Protein AF-A0A964E5Z1-F1 (afdb_monomer_lite)

Sequence (158 aa):
MKHGLLGLLLGTAMLAGCAAPLHPVPTTVEAAGMPNPELALQKSITNVDDEMSELGEMNPTAASAPAVSQPVLADPLQKTVSFTWNGPLDGAVSKLALSVGYTFYVTAPQNAQPLNISISANSETAYQVFQQLGADAGARATVQVDPLHHQVQVIHHA

pLDDT: mean 77.09, std 19.48, range [41.66, 97.38]

InterPro domains:
  IPR031817 DotD protein [PF16816] (37-156)
  IPR038140 DotD superfamily [G3DSA:3.55.50.60] (38-157)

Radius of gyration: 36.51 Å; chains: 1; bounding box: 80×91×42 Å

Secondary structure (DSSP, 8-state):
----S-----------------PPPPS----TTS--HHHHHHHHHHHHHHHHHHHHHTS----------------GGGSEEEEEEEEEHHHHHHHHHHHHT-EEEEE--TTPPP-EEEEEEEEEEHHHHHHHHHHHHGGGEEEEEETTTTEEEEEE--

Foldseek 3Di:
DDDPPDDDPPPDDPPPDDPPPPDPDPPDPPPPPDPDVVVVVVVVVVVVVVVVVVVVVVPPPDDDDDDPPPPPPPQLQQDFDWAWDWFFLLVRQCVLLVVSVAAEEEAEDPPQDTDTDTDTDDRGGSNVVLVVSQVRCPPQWHWDADSVRRYIYIYGDD

Structure (mmCIF, N/CA/C/O backbone):
data_AF-A0A964E5Z1-F1
#
_entry.id   AF-A0A964E5Z1-F1
#
loop_
_atom_site.group_PDB
_atom_site.id
_atom_site.type_symbol
_atom_site.label_atom_id
_atom_site.label_alt_id
_atom_site.label_comp_id
_atom_site.label_asym_id
_atom_site.label_entity_id
_atom_site.label_seq_id
_atom_site.pdbx_PDB_ins_code
_atom_site.Cartn_x
_atom_site.Cartn_y
_atom_site.Cartn_z
_atom_site.occupancy
_atom_site.B_iso_or_equiv
_atom_site.auth_seq_id
_atom_site.auth_comp_id
_atom_site.auth_asym_id
_atom_site.auth_atom_id
_atom_site.pdbx_PDB_model_num
ATOM 1 N N . MET A 1 1 ? 47.951 64.025 12.584 1.00 44.81 1 MET A N 1
ATOM 2 C CA . MET A 1 1 ? 46.883 64.605 11.741 1.00 44.81 1 MET A CA 1
ATOM 3 C C . MET A 1 1 ? 45.872 65.207 12.717 1.00 44.81 1 MET A C 1
ATOM 5 O O . MET A 1 1 ? 45.139 64.440 13.305 1.00 44.81 1 MET A O 1
ATOM 9 N N . LYS A 1 2 ? 45.918 66.452 13.215 1.00 46.81 2 LYS A N 1
ATOM 10 C CA . LYS A 1 2 ? 46.123 67.793 12.632 1.00 46.81 2 LYS A CA 1
ATOM 11 C C . LYS A 1 2 ? 45.254 68.048 11.389 1.00 46.81 2 LYS A C 1
ATOM 13 O O . LYS A 1 2 ? 45.453 67.370 10.390 1.00 46.81 2 LYS A O 1
ATOM 18 N N . HIS A 1 3 ? 44.360 69.040 11.506 1.00 47.09 3 HIS A N 1
ATOM 19 C CA . HIS A 1 3 ? 43.549 69.696 10.458 1.00 47.09 3 HIS A CA 1
ATOM 20 C C . HIS A 1 3 ? 42.142 69.144 10.142 1.00 47.09 3 HIS A C 1
ATOM 22 O O . HIS A 1 3 ? 41.811 68.931 8.985 1.00 47.09 3 HIS A O 1
ATOM 28 N N . GLY A 1 4 ? 41.285 68.997 11.161 1.00 41.66 4 GLY A N 1
ATOM 29 C CA . GLY A 1 4 ? 39.816 68.975 10.982 1.00 41.66 4 GLY A CA 1
ATOM 30 C C . GLY A 1 4 ? 39.078 70.139 11.666 1.00 41.66 4 GLY A C 1
ATOM 31 O O . GLY A 1 4 ? 37.874 70.287 11.506 1.00 41.66 4 GLY A O 1
ATOM 32 N N . LEU A 1 5 ? 39.798 70.974 12.429 1.00 51.59 5 LEU A N 1
ATOM 33 C CA . LEU A 1 5 ? 39.311 72.243 12.973 1.00 51.59 5 LEU A CA 1
ATOM 34 C C . LEU A 1 5 ? 39.615 73.356 11.966 1.00 51.59 5 LEU A C 1
ATOM 36 O O . LEU A 1 5 ? 40.596 74.070 12.129 1.00 51.59 5 LEU A O 1
ATOM 40 N N . LEU A 1 6 ? 38.838 73.450 10.890 1.00 41.66 6 LEU A N 1
ATOM 41 C CA . LEU A 1 6 ? 38.692 74.671 10.088 1.00 41.66 6 LEU A CA 1
ATOM 42 C C . LEU A 1 6 ? 37.601 74.429 9.039 1.00 41.66 6 LEU A C 1
ATOM 44 O O . LEU A 1 6 ? 37.754 73.537 8.213 1.00 41.66 6 LEU A O 1
ATOM 48 N N . GLY A 1 7 ? 36.520 75.204 9.053 1.00 42.84 7 GLY A N 1
ATOM 49 C CA . GLY A 1 7 ? 35.408 75.025 8.112 1.00 42.84 7 GLY A CA 1
ATOM 50 C C . GLY A 1 7 ? 34.119 74.679 8.844 1.00 42.84 7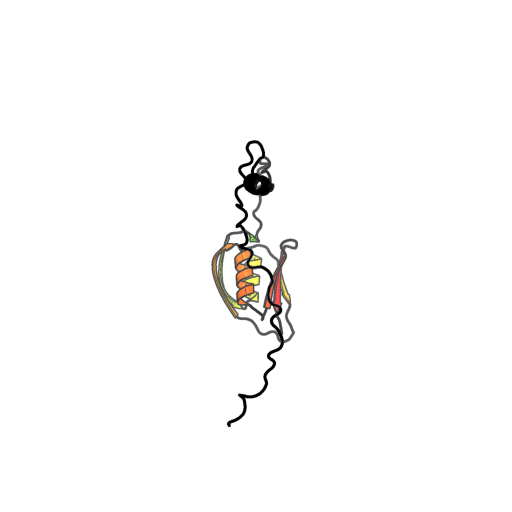 GLY A C 1
ATOM 51 O O . GLY A 1 7 ? 33.545 73.624 8.638 1.00 42.84 7 GLY A O 1
ATOM 52 N N . LEU A 1 8 ? 33.660 75.486 9.797 1.00 51.47 8 LEU A N 1
ATOM 53 C CA . LEU A 1 8 ? 33.179 76.826 9.451 1.00 51.47 8 LEU A CA 1
ATOM 54 C C . LEU A 1 8 ? 32.261 76.772 8.217 1.00 51.47 8 LEU A C 1
ATOM 56 O O . LEU A 1 8 ? 32.535 77.357 7.180 1.00 51.47 8 LEU A O 1
ATOM 60 N N . LEU A 1 9 ? 31.182 76.024 8.368 1.00 42.62 9 LEU A N 1
ATOM 61 C CA . LEU A 1 9 ? 29.874 76.300 7.793 1.00 42.62 9 LEU A CA 1
ATOM 62 C C . LEU A 1 9 ? 28.911 75.852 8.904 1.00 42.62 9 LEU A C 1
ATOM 64 O O . LEU A 1 9 ? 28.285 74.809 8.832 1.00 42.62 9 LEU A O 1
ATOM 68 N N . LEU A 1 10 ? 28.834 76.520 10.061 1.00 56.12 10 LEU A N 1
ATOM 69 C CA . LEU A 1 10 ? 28.516 77.950 10.187 1.00 56.12 10 LEU A CA 1
ATOM 70 C C . LEU A 1 10 ? 27.647 78.449 9.021 1.0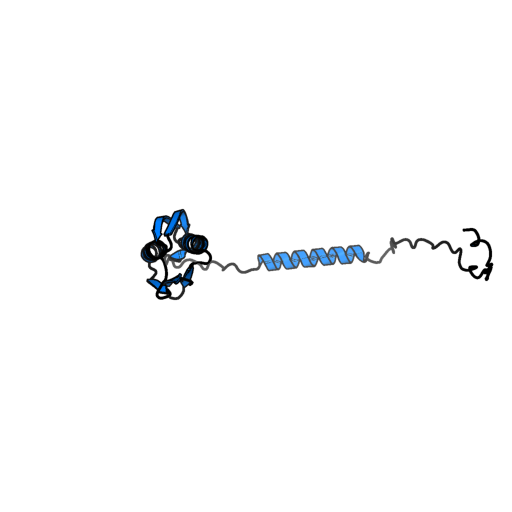0 56.12 10 LEU A C 1
ATOM 72 O O . LEU A 1 10 ? 27.902 79.476 8.409 1.00 56.12 10 LEU A O 1
ATOM 76 N N . GLY A 1 11 ? 26.642 77.646 8.692 1.00 49.81 11 GLY A N 1
ATOM 77 C CA . GLY A 1 11 ? 25.618 77.931 7.712 1.00 49.81 11 GLY A CA 1
ATOM 78 C C . GLY A 1 11 ? 24.277 77.665 8.360 1.00 49.81 11 GLY A C 1
ATOM 79 O O . GLY A 1 11 ? 23.644 76.656 8.090 1.00 49.81 11 GLY A O 1
ATOM 80 N N . THR A 1 12 ? 23.883 78.594 9.230 1.00 56.75 12 THR A N 1
ATOM 81 C CA . THR A 1 12 ? 22.483 79.008 9.396 1.00 56.75 12 THR A CA 1
ATOM 82 C C . THR A 1 12 ? 21.510 77.892 9.802 1.00 56.75 12 THR A C 1
ATOM 84 O O . THR A 1 12 ? 20.925 77.206 8.975 1.00 56.75 12 THR A O 1
ATOM 87 N N . ALA A 1 13 ? 21.286 77.663 11.096 1.00 54.84 13 ALA A N 1
ATOM 88 C CA . ALA A 1 13 ? 20.358 78.492 11.881 1.00 54.84 13 ALA A CA 1
ATOM 89 C C . ALA A 1 13 ? 18.964 78.666 11.229 1.00 54.84 13 ALA A C 1
ATOM 91 O O . ALA A 1 13 ? 18.365 79.731 11.309 1.00 54.84 13 ALA A O 1
ATOM 92 N N . MET A 1 14 ? 18.451 77.613 10.586 1.00 54.88 14 MET A N 1
ATOM 93 C CA . MET A 1 14 ? 17.083 77.520 10.055 1.00 54.88 14 MET A CA 1
ATOM 94 C C . MET A 1 14 ? 16.336 76.320 10.667 1.00 54.88 14 MET A C 1
ATOM 96 O O . MET A 1 14 ? 15.654 75.576 9.978 1.00 54.88 14 MET A O 1
ATOM 100 N N . LEU A 1 15 ? 16.475 76.108 11.980 1.00 53.16 15 LEU A N 1
ATOM 101 C CA . LEU A 1 15 ? 15.576 75.238 12.753 1.00 53.16 15 LEU A CA 1
ATOM 102 C C . LEU A 1 15 ? 14.908 76.037 13.882 1.00 53.16 15 LEU A C 1
ATOM 104 O O . LEU A 1 15 ? 14.957 75.677 15.053 1.00 53.16 15 LEU A O 1
ATOM 108 N N . ALA A 1 16 ? 14.277 77.153 13.516 1.00 59.09 16 ALA A N 1
ATOM 109 C CA . ALA A 1 16 ? 13.141 77.676 14.264 1.00 59.09 16 ALA A CA 1
ATOM 110 C C . ALA A 1 16 ? 11.883 77.096 13.606 1.00 59.09 16 ALA A C 1
ATOM 112 O O . ALA A 1 16 ? 11.400 77.612 12.603 1.00 59.09 16 ALA A O 1
ATOM 113 N N . GLY A 1 17 ? 11.408 75.967 14.123 1.00 52.03 17 GLY A N 1
ATOM 114 C CA . GLY A 1 17 ? 10.261 75.267 13.560 1.00 52.03 17 GLY A CA 1
ATOM 115 C C . GLY A 1 17 ? 9.753 74.195 14.506 1.00 52.03 17 GLY A C 1
ATOM 116 O O . GLY A 1 17 ? 10.189 73.054 14.444 1.00 52.03 17 GLY A O 1
ATOM 117 N N . CYS A 1 18 ? 8.816 74.600 15.361 1.00 55.41 18 CYS A N 1
ATOM 118 C CA . CYS A 1 18 ? 7.908 73.740 16.117 1.00 55.41 18 CYS A CA 1
ATOM 119 C C . CYS A 1 18 ? 8.510 72.975 17.305 1.00 55.41 18 CYS A C 1
ATOM 121 O O . CYS A 1 18 ? 8.446 71.752 17.390 1.00 55.41 18 CYS A O 1
ATOM 123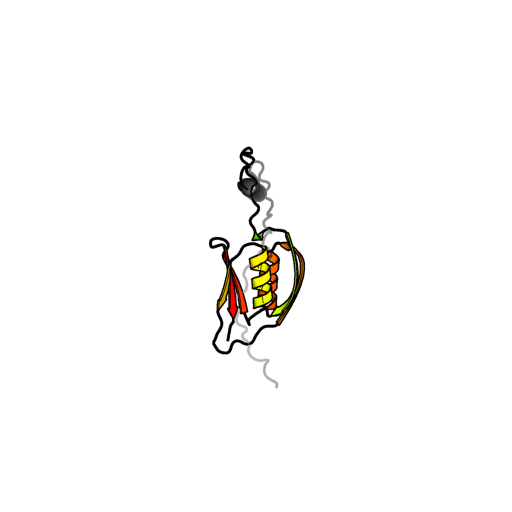 N N . ALA A 1 19 ? 8.892 73.727 18.340 1.00 54.22 19 ALA A N 1
ATOM 124 C CA . ALA A 1 19 ? 8.478 73.343 19.687 1.00 54.22 19 ALA A CA 1
ATOM 125 C C . ALA A 1 19 ? 6.941 73.454 19.767 1.00 54.22 19 ALA A C 1
ATOM 127 O O . ALA A 1 19 ? 6.397 74.451 20.232 1.00 54.22 19 ALA A O 1
ATOM 128 N N . ALA A 1 20 ? 6.245 72.453 19.233 1.00 60.19 20 ALA A N 1
ATOM 129 C CA . ALA A 1 20 ? 4.842 72.210 19.519 1.00 60.19 20 ALA A CA 1
ATOM 130 C C . ALA A 1 20 ? 4.783 70.867 20.257 1.00 60.19 20 ALA A C 1
ATOM 132 O O . ALA A 1 20 ? 5.124 69.845 19.656 1.00 60.19 20 ALA A O 1
ATOM 133 N N . PRO A 1 21 ? 4.413 70.830 21.549 1.00 58.44 21 PRO A N 1
ATOM 134 C CA . PRO A 1 21 ? 4.071 69.568 22.178 1.00 58.44 21 PRO A CA 1
ATOM 135 C C . PRO A 1 21 ? 2.857 69.005 21.434 1.00 58.44 21 PRO A C 1
ATOM 137 O O . PRO A 1 21 ? 1.786 69.611 21.421 1.00 58.44 21 PRO A O 1
ATOM 140 N N . LEU A 1 22 ? 3.047 67.867 20.766 1.00 52.75 22 LEU A N 1
ATOM 141 C CA . LEU A 1 22 ? 1.955 67.067 20.230 1.00 52.75 22 LEU A CA 1
ATOM 142 C C . LEU A 1 22 ? 1.042 66.718 21.407 1.00 52.75 22 LEU A C 1
ATOM 144 O O . LEU A 1 22 ? 1.429 65.954 22.290 1.00 52.75 22 LEU A O 1
ATOM 148 N N . HIS A 1 23 ? -0.148 67.315 21.444 1.00 56.62 23 HIS A N 1
ATOM 149 C CA . HIS A 1 23 ? -1.210 66.848 22.321 1.00 56.62 23 HIS A CA 1
ATOM 150 C C . HIS A 1 23 ? -1.450 65.361 22.016 1.00 56.62 23 HIS A C 1
ATOM 152 O O . HIS A 1 23 ? -1.733 65.035 20.859 1.00 56.62 23 HIS A O 1
ATOM 158 N N . PRO A 1 24 ? -1.342 64.451 22.999 1.00 58.34 24 PRO A N 1
ATOM 159 C CA . PRO A 1 24 ? -1.806 63.091 22.798 1.00 58.34 24 PRO A CA 1
ATOM 160 C C . PRO A 1 24 ? -3.316 63.157 22.562 1.00 58.34 24 PRO A C 1
ATOM 162 O O . PRO A 1 24 ? -4.064 63.632 23.415 1.00 58.34 24 PRO A O 1
ATOM 165 N N . VAL A 1 25 ? -3.755 62.737 21.375 1.00 54.50 25 VAL A N 1
ATOM 166 C CA . VAL A 1 25 ? -5.178 62.570 21.073 1.00 54.50 25 VAL A CA 1
ATOM 167 C C . VAL A 1 25 ? -5.685 61.433 21.964 1.00 54.50 25 VAL A C 1
ATOM 169 O O . VAL A 1 25 ? -5.184 60.315 21.832 1.00 54.50 25 VAL A O 1
ATOM 172 N N . PRO A 1 26 ? -6.627 61.680 22.891 1.00 53.22 26 PRO A N 1
ATOM 173 C CA . PRO A 1 26 ? -7.213 60.610 23.683 1.00 53.22 26 PRO A CA 1
ATOM 174 C C . PRO A 1 26 ? -7.986 59.675 22.745 1.00 53.22 26 PRO A C 1
ATOM 176 O O . PRO A 1 26 ? -8.939 60.093 22.093 1.00 53.22 26 PRO A O 1
ATOM 179 N N . THR A 1 27 ? -7.573 58.409 22.657 1.00 56.41 27 THR A N 1
ATOM 180 C CA . THR A 1 27 ? -8.216 57.386 21.809 1.00 56.41 27 THR A CA 1
ATOM 181 C C . THR A 1 27 ? -9.483 56.794 22.423 1.00 56.41 27 THR A C 1
ATOM 183 O O . THR A 1 27 ? -10.030 55.836 21.898 1.00 56.41 27 THR A O 1
ATOM 186 N N . THR A 1 28 ? -9.996 57.364 23.509 1.00 54.69 28 THR A N 1
ATOM 187 C CA . THR A 1 28 ? -11.262 56.952 24.120 1.00 54.69 28 THR A CA 1
ATOM 188 C C . THR A 1 28 ? -12.261 58.091 24.018 1.00 54.69 28 THR A C 1
ATOM 190 O O . THR A 1 28 ? -12.406 58.898 24.935 1.00 54.69 28 THR A O 1
ATOM 193 N N . VAL A 1 29 ? -12.949 58.170 22.877 1.00 49.38 29 VAL A N 1
ATOM 194 C CA . VAL A 1 29 ? -14.167 58.975 22.768 1.00 49.38 29 VAL A CA 1
ATOM 195 C C . VAL A 1 29 ? -15.337 58.081 23.166 1.00 49.38 29 VAL A C 1
ATOM 197 O O . VAL A 1 29 ? -15.958 57.427 22.332 1.00 49.38 29 VAL A O 1
ATOM 200 N N . GLU A 1 30 ? -15.651 58.064 24.460 1.00 50.38 30 GLU A N 1
ATOM 201 C CA . GLU A 1 30 ? -16.990 57.716 24.937 1.00 50.38 30 GLU A CA 1
ATOM 202 C C . GLU A 1 30 ? -17.949 58.839 24.509 1.00 50.38 30 GLU A C 1
ATOM 204 O O . GLU A 1 30 ? -18.280 59.748 25.270 1.00 50.38 30 GLU A O 1
ATOM 209 N N . ALA A 1 31 ? -18.365 58.821 23.242 1.00 50.19 31 ALA A N 1
ATOM 210 C CA . ALA A 1 31 ? -19.490 59.622 22.785 1.00 50.19 31 ALA A CA 1
ATOM 211 C C . ALA A 1 31 ? -20.771 58.941 23.278 1.00 50.19 31 ALA A C 1
ATOM 213 O O . ALA A 1 31 ? -21.197 57.921 22.735 1.00 50.19 31 ALA A O 1
ATOM 214 N N . ALA A 1 32 ? -21.378 59.501 24.326 1.00 47.97 32 ALA A N 1
ATOM 215 C CA . ALA A 1 32 ? -22.686 59.080 24.807 1.00 47.97 32 ALA A CA 1
ATOM 216 C C . ALA A 1 32 ? -23.684 59.022 23.632 1.00 47.97 32 ALA A C 1
ATOM 218 O O . ALA A 1 32 ? -24.023 60.047 23.041 1.00 47.97 32 ALA A O 1
ATOM 219 N N . GLY A 1 33 ? -24.126 57.808 23.284 1.00 54.78 33 GLY A N 1
ATOM 220 C CA . GLY A 1 33 ? -25.128 57.553 22.244 1.00 54.78 33 GLY A CA 1
ATOM 221 C C . GLY A 1 33 ? -24.615 57.009 20.904 1.00 54.78 33 GLY A C 1
ATOM 222 O O . GLY A 1 33 ? -25.445 56.750 20.036 1.00 54.78 33 GLY A O 1
ATOM 223 N N . MET A 1 34 ? -23.307 56.786 20.714 1.00 52.00 34 MET A N 1
ATOM 224 C CA . MET A 1 34 ? -22.770 56.136 19.506 1.00 52.00 34 MET A CA 1
ATOM 225 C C . MET A 1 34 ? -22.058 54.821 19.867 1.00 52.00 34 MET A C 1
ATOM 227 O O . MET A 1 34 ? -21.230 54.820 20.778 1.00 52.00 34 MET A O 1
ATOM 231 N N . PRO A 1 35 ? -22.377 53.689 19.208 1.00 58.94 35 PRO A N 1
ATOM 232 C CA . PRO A 1 35 ? -21.742 52.412 19.516 1.00 58.94 35 PRO A CA 1
ATOM 233 C C . PRO A 1 35 ? -20.239 52.496 19.247 1.00 58.94 35 PRO A C 1
ATOM 235 O O . PRO A 1 35 ? -19.816 52.955 18.186 1.00 58.94 35 PRO A O 1
ATOM 238 N N . ASN A 1 36 ? -19.441 52.055 20.222 1.00 68.88 36 ASN A N 1
ATOM 239 C CA . ASN A 1 36 ? -17.990 52.002 20.096 1.00 68.88 36 ASN A CA 1
ATOM 240 C C . ASN A 1 36 ? -17.627 51.139 18.863 1.00 68.88 36 ASN A C 1
ATOM 242 O O . ASN A 1 36 ? -18.018 49.967 18.824 1.00 68.88 36 ASN A O 1
ATOM 246 N N . PRO A 1 37 ? -16.912 51.686 17.859 1.00 66.56 37 PRO A N 1
ATOM 247 C CA . PRO A 1 37 ? -16.594 50.965 16.631 1.00 66.56 37 PRO A CA 1
ATOM 248 C C . PRO A 1 37 ? -15.728 49.728 16.887 1.00 66.56 37 PRO A C 1
ATOM 250 O O . PRO A 1 37 ? -15.903 48.729 16.200 1.00 66.56 37 PRO A O 1
ATOM 253 N N . GLU A 1 38 ? -14.856 49.740 17.897 1.00 69.50 38 GLU A N 1
ATOM 254 C CA . GLU A 1 38 ? -14.049 48.574 18.278 1.00 69.50 38 GLU A CA 1
ATOM 255 C C . GLU A 1 38 ? -14.937 47.454 18.828 1.00 69.50 38 GLU A C 1
ATOM 257 O O . GLU A 1 38 ? -14.786 46.294 18.451 1.00 69.50 38 GLU A O 1
ATOM 262 N N . LEU A 1 39 ? -15.934 47.806 19.645 1.00 71.62 39 LEU A N 1
ATOM 263 C CA . LEU A 1 39 ? -16.892 46.847 20.199 1.00 71.62 39 LEU A CA 1
ATOM 264 C C . LEU A 1 39 ? -17.844 46.308 19.118 1.00 71.62 39 LEU A C 1
ATOM 266 O O . LEU A 1 39 ? -18.195 45.129 19.128 1.00 71.62 39 LEU A O 1
ATOM 270 N N . ALA A 1 40 ? -18.226 47.146 18.150 1.00 73.12 40 ALA A N 1
ATOM 271 C CA . ALA A 1 40 ? -19.009 46.732 16.987 1.00 73.12 40 ALA A CA 1
ATOM 272 C C . ALA A 1 40 ? -18.217 45.795 16.057 1.00 73.12 40 ALA A C 1
ATOM 274 O O . ALA A 1 40 ? -18.763 44.799 15.579 1.00 73.12 40 ALA A O 1
ATOM 275 N N . LEU A 1 41 ? -16.928 46.072 15.839 1.00 77.81 41 LEU A N 1
ATOM 276 C CA . LEU A 1 41 ? -16.032 45.212 15.064 1.00 77.81 41 LEU A CA 1
ATOM 277 C C . LEU A 1 41 ? -15.820 43.869 15.759 1.00 77.81 41 LEU A C 1
ATOM 279 O O . LEU A 1 41 ? -15.983 42.829 15.130 1.00 77.81 41 LEU A O 1
ATOM 283 N N . GLN A 1 42 ? -15.535 43.878 17.061 1.00 77.62 42 GLN A N 1
ATOM 284 C CA . GLN A 1 42 ? -15.331 42.654 17.831 1.00 77.62 42 GLN A CA 1
ATOM 285 C C . GLN A 1 42 ? -16.586 41.777 17.828 1.00 77.62 42 GLN A C 1
ATOM 287 O O . GLN A 1 42 ? -16.500 40.579 17.576 1.00 77.62 42 GLN A O 1
ATOM 292 N N . LYS A 1 43 ? -17.766 42.389 17.987 1.00 76.62 43 LYS A N 1
ATOM 293 C CA . LYS A 1 43 ? -19.051 41.694 17.865 1.00 76.62 43 LYS A CA 1
ATOM 294 C C . LYS A 1 43 ? -19.283 41.111 16.468 1.00 76.62 43 LYS A C 1
ATOM 296 O O . LYS A 1 43 ? -19.844 40.028 16.355 1.00 76.62 43 LYS A O 1
ATOM 301 N N . SER A 1 44 ? -18.854 41.814 15.420 1.00 77.69 44 SER A N 1
ATOM 302 C CA . SER A 1 44 ? -18.982 41.338 14.037 1.00 77.69 44 SER A CA 1
ATOM 303 C C . SER A 1 44 ? -18.072 40.141 13.762 1.00 77.69 44 SER A C 1
ATOM 305 O O . SER A 1 44 ? -18.506 39.201 13.110 1.00 77.69 44 SER A O 1
ATOM 307 N N . ILE A 1 45 ? -16.843 40.146 14.295 1.00 81.50 45 ILE A N 1
ATOM 308 C CA . ILE A 1 45 ? -15.907 39.016 14.180 1.00 81.50 45 ILE A CA 1
ATOM 309 C C . ILE A 1 45 ? -16.495 37.779 14.864 1.00 81.50 45 ILE A C 1
ATOM 311 O O . ILE A 1 45 ? -16.602 36.738 14.228 1.00 81.50 45 ILE A O 1
ATOM 315 N N . THR A 1 46 ? -16.970 37.913 16.109 1.00 79.88 46 THR A N 1
ATOM 316 C CA . THR A 1 46 ? -17.596 36.795 16.834 1.00 79.88 46 THR A CA 1
ATOM 317 C C . THR A 1 46 ? -18.812 36.237 16.095 1.00 79.88 46 THR A C 1
ATOM 319 O O . THR A 1 46 ? -18.947 35.028 15.986 1.00 79.88 46 THR A O 1
ATOM 322 N N . ASN A 1 47 ? -19.666 37.097 15.530 1.00 81.38 47 ASN A N 1
ATOM 323 C CA . ASN A 1 47 ? -20.840 36.638 14.785 1.00 81.38 47 ASN A CA 1
ATOM 324 C C . ASN A 1 47 ? -20.466 35.838 13.527 1.00 81.38 47 ASN A C 1
ATOM 326 O O . ASN A 1 47 ? -21.121 34.850 13.219 1.00 81.38 47 ASN A O 1
ATOM 330 N N . VAL A 1 48 ? -19.417 36.253 12.809 1.00 77.31 48 VAL A N 1
ATOM 331 C CA . VAL A 1 48 ? -18.935 35.531 11.621 1.00 77.31 48 VAL A CA 1
ATOM 332 C C . VAL A 1 48 ? -18.319 34.183 12.004 1.00 77.31 48 VAL A C 1
ATOM 334 O O . VAL A 1 48 ? -18.563 33.205 11.305 1.00 77.31 48 VAL A O 1
ATOM 337 N N . ASP A 1 49 ? -17.558 34.107 13.101 1.00 77.38 49 ASP A N 1
ATOM 338 C CA . ASP A 1 49 ? -16.998 32.843 13.602 1.00 77.38 49 ASP A CA 1
ATOM 339 C C . ASP A 1 49 ? -18.096 31.848 14.018 1.00 77.38 49 ASP A C 1
ATOM 341 O O . ASP A 1 49 ? -18.023 30.675 13.649 1.00 77.38 49 ASP A O 1
ATOM 345 N N . ASP A 1 50 ? -19.135 32.308 14.726 1.00 79.69 50 ASP A N 1
ATOM 346 C CA . ASP A 1 50 ? -20.290 31.480 15.104 1.00 79.69 50 ASP A CA 1
ATOM 347 C C . ASP A 1 50 ? -21.029 30.944 13.866 1.00 79.69 50 ASP A C 1
ATOM 349 O O . ASP A 1 50 ? -21.262 29.740 13.766 1.00 79.69 50 ASP A O 1
ATOM 353 N N . GLU A 1 51 ? -21.328 31.796 12.877 1.00 77.44 51 GLU A N 1
ATOM 354 C CA . GLU A 1 51 ? -21.973 31.353 11.630 1.00 77.44 51 GLU A CA 1
ATOM 355 C C . GLU A 1 51 ? -21.089 30.369 10.848 1.00 77.44 51 GLU A C 1
ATOM 357 O O . GLU A 1 51 ? -21.581 29.386 10.295 1.00 77.44 51 GLU A O 1
ATOM 362 N N . MET A 1 52 ? -19.771 30.581 10.812 1.00 74.88 52 MET A N 1
ATOM 363 C CA . MET A 1 52 ? -18.853 29.690 10.099 1.00 74.88 52 MET A CA 1
ATOM 364 C C . MET A 1 52 ? -18.669 28.346 10.817 1.00 74.88 52 MET A C 1
ATOM 366 O O . MET A 1 52 ? -18.513 27.318 10.152 1.00 74.88 52 MET A O 1
ATOM 370 N N . SER A 1 53 ? -18.750 28.334 12.151 1.00 74.31 53 SER A N 1
ATOM 371 C CA . SER A 1 53 ? -18.817 27.112 12.955 1.00 74.31 53 SER A CA 1
ATOM 372 C C . SER A 1 53 ? -20.124 26.361 12.707 1.00 74.31 53 SER A C 1
ATOM 374 O O . SER A 1 53 ? -20.086 25.160 12.450 1.00 74.31 53 SER A O 1
ATOM 376 N N . GLU A 1 54 ? -21.264 27.058 12.690 1.00 73.88 54 GLU A N 1
ATOM 377 C CA . GLU A 1 54 ? -22.573 26.458 12.404 1.00 73.88 54 GLU A CA 1
ATOM 378 C C . GLU A 1 54 ? -22.589 25.822 11.001 1.00 73.88 54 GLU A C 1
ATOM 380 O O . GLU A 1 54 ? -23.029 24.688 10.830 1.00 73.88 54 GLU A O 1
ATOM 385 N N . LEU A 1 55 ? -22.006 26.487 9.996 1.00 64.56 55 LEU A N 1
ATOM 386 C CA . LEU A 1 55 ? -21.838 25.929 8.647 1.00 64.56 55 LEU A CA 1
ATOM 387 C C . LEU A 1 55 ? -20.872 24.731 8.603 1.00 64.56 55 LEU A C 1
ATOM 389 O O . LEU A 1 55 ? -21.073 23.810 7.809 1.00 64.56 55 LEU A O 1
ATOM 393 N N . GLY A 1 56 ? -19.836 24.726 9.447 1.00 62.53 56 GLY A N 1
ATOM 394 C CA . GLY A 1 56 ? -18.927 23.591 9.618 1.00 62.53 56 GLY A CA 1
ATOM 395 C C . GLY A 1 56 ? -19.618 22.369 10.230 1.00 62.53 56 GLY A C 1
ATOM 396 O O . GLY A 1 56 ? -19.374 21.240 9.797 1.00 62.53 56 GLY A O 1
ATOM 397 N N . GLU A 1 57 ? -20.531 22.590 11.178 1.00 62.50 57 GLU A N 1
ATOM 398 C CA . GLU A 1 57 ? -21.386 21.551 11.765 1.00 62.50 57 GLU A CA 1
ATOM 399 C C . GLU A 1 57 ? -22.502 21.094 10.809 1.00 62.50 57 GLU A C 1
ATOM 401 O O . GLU A 1 57 ? -22.926 19.939 10.857 1.00 62.50 57 GLU A O 1
ATOM 406 N N . MET A 1 58 ? -22.929 21.955 9.880 1.00 56.19 58 MET A N 1
ATOM 407 C CA . MET A 1 58 ? -23.875 21.627 8.808 1.00 56.19 58 MET A CA 1
ATOM 408 C C . MET A 1 58 ? -23.249 20.892 7.615 1.00 56.19 58 MET A C 1
ATOM 410 O O . MET A 1 58 ? -23.945 20.673 6.621 1.00 56.19 58 MET A O 1
ATOM 414 N N . ASN A 1 59 ? -21.983 20.460 7.675 1.00 48.62 59 ASN A N 1
ATOM 415 C CA . ASN A 1 59 ? -21.482 19.496 6.698 1.00 48.62 59 ASN A CA 1
ATOM 416 C C . ASN A 1 59 ? -22.329 18.214 6.811 1.00 48.62 59 ASN A C 1
ATOM 418 O O . ASN A 1 59 ? -22.269 17.543 7.848 1.00 48.62 59 ASN A O 1
ATOM 422 N N . PRO A 1 60 ? -23.110 17.829 5.783 1.00 49.53 60 PRO A N 1
ATOM 423 C CA . PRO A 1 60 ? -23.867 16.597 5.828 1.00 49.53 60 PRO A CA 1
ATOM 424 C C . PRO A 1 60 ? -22.875 15.441 5.699 1.00 49.53 60 PRO A C 1
ATOM 426 O O . PRO A 1 60 ? -22.644 14.899 4.619 1.00 49.53 60 PRO A O 1
ATOM 429 N N . THR A 1 61 ? -22.306 15.018 6.826 1.00 49.03 61 THR A N 1
ATOM 430 C CA . THR A 1 61 ? -21.823 13.650 6.976 1.00 49.03 61 THR A CA 1
ATOM 431 C C . THR A 1 61 ? -23.072 12.781 6.922 1.00 49.03 61 THR A C 1
ATOM 433 O O . THR A 1 61 ? -23.725 12.559 7.933 1.00 49.03 61 THR A O 1
ATOM 436 N N . ALA A 1 62 ? -23.464 12.448 5.690 1.00 51.38 62 ALA A N 1
ATOM 437 C CA . ALA A 1 62 ? -24.470 11.486 5.273 1.00 51.38 62 ALA A CA 1
ATOM 438 C C . ALA A 1 62 ? -25.515 11.144 6.346 1.00 51.38 62 ALA A C 1
ATOM 440 O O . ALA A 1 62 ? -25.317 10.263 7.186 1.00 51.38 62 ALA A O 1
ATOM 441 N N . ALA A 1 63 ? -26.670 11.806 6.252 1.00 46.94 63 ALA A N 1
ATOM 442 C CA . ALA A 1 63 ? -27.905 11.340 6.857 1.00 46.94 63 ALA A CA 1
ATOM 443 C C . ALA A 1 63 ? -28.040 9.822 6.648 1.00 46.94 63 ALA A C 1
ATOM 445 O O . ALA A 1 63 ? -28.187 9.337 5.524 1.00 46.94 63 ALA A O 1
ATOM 446 N N . SER A 1 64 ? -27.947 9.072 7.744 1.00 49.00 64 SER A N 1
ATOM 447 C CA . SER A 1 64 ? -28.216 7.641 7.764 1.00 49.00 64 SER A CA 1
ATOM 448 C C . SER A 1 64 ? -29.700 7.439 7.460 1.00 49.00 64 SER A C 1
ATOM 450 O O . SER A 1 64 ? -30.560 7.687 8.303 1.00 49.00 64 SER A O 1
ATOM 452 N N . ALA A 1 65 ? -30.007 7.044 6.226 1.00 51.56 65 ALA A N 1
ATOM 453 C CA . ALA A 1 65 ? -31.338 6.603 5.829 1.00 51.56 65 ALA A CA 1
ATOM 454 C C . ALA A 1 65 ? -31.735 5.328 6.611 1.00 51.56 65 ALA A C 1
ATOM 456 O O . ALA A 1 65 ? -30.857 4.540 6.979 1.00 51.56 65 ALA A O 1
ATOM 457 N N . PRO A 1 66 ? -33.036 5.098 6.884 1.00 48.19 66 PRO A N 1
ATOM 458 C CA . PRO A 1 66 ? -33.477 3.960 7.680 1.00 48.19 66 PRO A CA 1
ATOM 459 C C . PRO A 1 66 ? -33.182 2.638 6.962 1.00 48.19 66 PRO A C 1
ATOM 461 O O . PRO A 1 66 ? -33.321 2.513 5.745 1.00 48.19 66 PRO A O 1
ATOM 464 N N . ALA A 1 67 ? -32.759 1.657 7.758 1.00 54.62 67 ALA A N 1
ATOM 465 C CA . ALA A 1 67 ? -32.231 0.371 7.340 1.00 54.62 67 ALA A CA 1
ATOM 466 C C . ALA A 1 67 ? -33.181 -0.420 6.425 1.00 54.62 67 ALA A C 1
ATOM 468 O O . ALA A 1 67 ? -34.186 -0.975 6.867 1.00 54.62 67 ALA A O 1
ATOM 469 N N . VAL A 1 68 ? -32.764 -0.600 5.173 1.00 46.78 68 VAL A N 1
ATOM 470 C CA . VAL A 1 68 ? -32.900 -1.906 4.530 1.00 46.78 68 VAL A CA 1
ATOM 471 C C . VAL A 1 68 ? -31.648 -2.665 4.950 1.00 46.78 68 VAL A C 1
ATOM 473 O O . VAL A 1 68 ? -30.549 -2.285 4.559 1.00 46.78 68 VAL A O 1
ATOM 476 N N . SER A 1 69 ? -31.787 -3.678 5.806 1.00 49.28 69 SER A N 1
ATOM 477 C CA . SER A 1 69 ? -30.681 -4.530 6.265 1.00 49.28 69 SER A CA 1
ATOM 478 C C . SER A 1 69 ? -30.158 -5.410 5.126 1.00 49.28 69 SER A C 1
ATOM 480 O O . SER A 1 69 ? -30.273 -6.630 5.149 1.00 49.28 69 SER A O 1
ATOM 482 N N . GLN A 1 70 ? -29.592 -4.790 4.101 1.00 43.53 70 GLN A N 1
ATOM 483 C CA . GLN A 1 70 ? -28.528 -5.408 3.336 1.00 43.53 70 GLN A CA 1
ATOM 484 C C . GLN A 1 70 ? -27.270 -5.197 4.178 1.00 43.53 70 GLN A C 1
ATOM 486 O O . GLN A 1 70 ? -27.048 -4.069 4.627 1.00 43.53 70 GLN A O 1
ATOM 491 N N . PRO A 1 71 ? -26.474 -6.236 4.482 1.00 46.12 71 PRO A N 1
ATOM 492 C CA . PRO A 1 71 ? -25.187 -6.000 5.107 1.00 46.12 71 PRO A CA 1
ATOM 493 C C . PRO A 1 71 ? -24.430 -5.066 4.166 1.00 46.12 71 PRO A C 1
ATOM 495 O O . PRO A 1 71 ? -24.118 -5.447 3.039 1.00 46.12 71 PRO A O 1
ATOM 498 N N . VAL A 1 72 ? -24.207 -3.824 4.599 1.00 50.19 72 VAL A N 1
ATOM 499 C CA . VAL A 1 72 ? -23.246 -2.927 3.966 1.00 50.19 72 VAL A CA 1
ATOM 500 C C . VAL A 1 72 ? -21.924 -3.657 4.132 1.00 50.19 72 VAL A C 1
ATOM 502 O O . VAL A 1 72 ? -21.325 -3.621 5.206 1.00 50.19 72 VAL A O 1
ATOM 505 N N . LEU A 1 73 ? -21.549 -4.468 3.139 1.00 54.56 73 LEU A N 1
ATOM 506 C CA . LEU A 1 73 ? -20.251 -5.116 3.137 1.00 54.56 73 LEU A CA 1
ATOM 507 C C . LEU A 1 73 ? -19.252 -3.967 3.191 1.00 54.56 73 LEU A C 1
ATOM 509 O O . LEU A 1 73 ? -19.204 -3.151 2.273 1.00 54.56 73 LEU A O 1
ATOM 513 N N . ALA A 1 74 ? -18.529 -3.872 4.306 1.00 63.25 74 ALA A N 1
ATOM 514 C CA . ALA A 1 74 ? -17.440 -2.924 4.427 1.00 63.25 74 ALA A CA 1
ATOM 515 C C . ALA A 1 74 ? -16.497 -3.135 3.240 1.00 63.25 74 ALA A C 1
ATOM 517 O O . ALA A 1 74 ? -16.243 -4.281 2.847 1.00 63.25 74 ALA A O 1
ATOM 518 N N . ASP A 1 75 ? -16.022 -2.030 2.668 1.00 82.62 75 ASP A N 1
ATOM 519 C CA . ASP A 1 75 ? -15.064 -2.058 1.572 1.00 82.62 75 ASP A CA 1
ATOM 520 C C . ASP A 1 75 ? -13.912 -3.022 1.931 1.00 82.62 75 ASP A C 1
ATOM 522 O O . ASP A 1 75 ? -13.416 -2.973 3.065 1.00 82.62 75 ASP A O 1
ATOM 526 N N . PRO A 1 76 ? -13.492 -3.940 1.040 1.00 86.31 76 PRO A N 1
ATOM 527 C CA . PRO A 1 76 ? -12.503 -4.951 1.405 1.00 86.31 76 PRO A CA 1
ATOM 528 C C . PRO A 1 76 ? -11.171 -4.359 1.886 1.00 86.31 76 PRO A C 1
ATOM 530 O O . PRO A 1 76 ? -10.462 -5.015 2.650 1.00 86.31 76 PRO A O 1
ATOM 533 N N . LEU A 1 77 ? -10.843 -3.118 1.507 1.00 88.19 77 LEU A N 1
ATOM 534 C CA . LEU A 1 77 ? -9.661 -2.404 1.985 1.00 88.19 77 LEU A CA 1
ATOM 535 C C . LEU A 1 77 ? -9.811 -1.902 3.429 1.00 88.19 77 LEU A C 1
ATOM 537 O O . LEU A 1 77 ? -8.806 -1.741 4.120 1.00 88.19 77 LEU A O 1
ATOM 541 N N . GLN A 1 78 ? -11.042 -1.699 3.909 1.00 91.50 78 GLN A N 1
ATOM 542 C CA . GLN A 1 78 ? -11.350 -1.354 5.304 1.00 91.50 78 GLN A CA 1
ATOM 543 C C . GLN A 1 78 ? -11.349 -2.575 6.229 1.00 91.50 78 GLN A C 1
ATOM 545 O O . GLN A 1 78 ? -11.411 -2.432 7.452 1.00 91.50 78 GLN A O 1
ATOM 550 N N . LYS A 1 79 ? -11.262 -3.788 5.674 1.00 9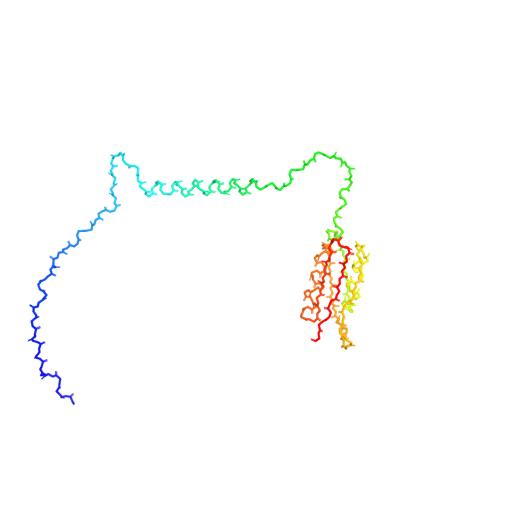0.06 79 LYS A N 1
ATOM 551 C CA . LYS A 1 79 ? -11.195 -5.012 6.465 1.00 90.06 79 LYS A CA 1
ATOM 552 C C . LYS A 1 79 ? -9.935 -5.016 7.324 1.00 90.06 79 LYS A C 1
ATOM 554 O O . LYS A 1 79 ? -8.820 -4.886 6.819 1.00 90.06 79 LYS A O 1
ATOM 559 N N . THR A 1 80 ? -10.121 -5.219 8.623 1.00 93.06 80 THR A N 1
ATOM 560 C CA . THR A 1 80 ? -9.022 -5.420 9.565 1.00 93.06 80 THR A CA 1
ATOM 561 C C . THR A 1 80 ? -8.345 -6.764 9.305 1.00 93.06 80 THR A C 1
ATOM 563 O O . THR A 1 80 ? -9.004 -7.806 9.249 1.00 93.06 80 THR A O 1
ATOM 566 N N . VAL A 1 81 ? -7.024 -6.740 9.159 1.00 92.38 81 VAL A N 1
ATOM 567 C CA . VAL A 1 81 ? -6.175 -7.900 8.904 1.00 92.38 81 VAL A CA 1
ATOM 568 C C . VAL A 1 81 ? -4.989 -7.914 9.867 1.00 92.38 81 VAL A C 1
ATOM 570 O O . VAL A 1 81 ? -4.486 -6.876 10.296 1.00 92.38 81 VAL A O 1
ATOM 573 N N . SER A 1 82 ? -4.524 -9.118 10.184 1.00 94.50 82 SER A N 1
ATOM 574 C CA . SER A 1 82 ? -3.218 -9.335 10.804 1.00 94.50 82 SER A CA 1
ATOM 575 C C . SER A 1 82 ? -2.325 -9.981 9.758 1.00 94.50 82 SER A C 1
ATOM 577 O O . SER A 1 82 ? -2.647 -11.053 9.240 1.00 94.50 82 SER A O 1
ATOM 579 N N . PHE A 1 83 ? -1.239 -9.304 9.402 1.00 95.38 83 PHE A N 1
ATOM 580 C CA . PHE A 1 83 ? -0.405 -9.671 8.268 1.00 95.38 83 PHE A CA 1
ATOM 581 C C . PHE A 1 83 ? 1.071 -9.581 8.638 1.00 95.38 83 PHE A C 1
ATOM 583 O O . PHE A 1 83 ? 1.584 -8.516 8.970 1.00 95.38 83 PHE A O 1
ATOM 590 N N . THR A 1 84 ? 1.770 -10.708 8.536 1.00 95.81 84 THR A N 1
ATOM 591 C CA . THR A 1 84 ? 3.217 -10.778 8.741 1.00 95.81 84 THR A CA 1
ATOM 592 C C . THR A 1 84 ? 3.874 -11.316 7.484 1.00 95.81 84 THR A C 1
ATOM 594 O O . THR A 1 84 ? 3.439 -12.328 6.920 1.00 95.81 84 THR A O 1
ATOM 597 N N . TRP A 1 85 ? 4.941 -10.649 7.056 1.00 96.56 85 TRP A N 1
ATOM 598 C CA . TRP A 1 85 ? 5.701 -11.036 5.881 1.00 96.56 85 TRP A CA 1
ATOM 599 C C . TRP A 1 85 ? 7.183 -10.721 6.040 1.00 96.56 85 TRP A C 1
ATOM 601 O O . TRP A 1 85 ? 7.555 -9.694 6.602 1.00 96.56 85 TRP A O 1
ATOM 611 N N . ASN A 1 86 ? 8.018 -11.603 5.498 1.00 96.12 86 ASN A N 1
ATOM 612 C CA . ASN A 1 86 ? 9.446 -11.391 5.324 1.00 96.12 86 ASN A CA 1
ATOM 613 C C . ASN A 1 86 ? 9.856 -12.011 3.985 1.00 96.12 86 ASN A C 1
ATOM 615 O O . ASN A 1 86 ? 9.678 -13.213 3.781 1.00 96.12 86 ASN A O 1
ATOM 619 N N . GLY A 1 87 ? 10.343 -11.192 3.057 1.00 95.38 87 GLY A N 1
ATOM 620 C CA . GLY A 1 87 ? 10.689 -11.642 1.711 1.00 95.38 87 GLY A CA 1
ATOM 621 C C . GLY A 1 87 ? 10.417 -10.578 0.649 1.00 95.38 87 GLY A C 1
ATOM 622 O O . GLY A 1 87 ? 10.321 -9.399 0.986 1.00 95.38 87 GLY A O 1
ATOM 623 N N . PRO A 1 88 ? 10.281 -10.968 -0.630 1.00 95.88 88 PRO A N 1
ATOM 624 C CA . PRO A 1 88 ? 10.053 -10.029 -1.726 1.00 95.88 88 PRO A CA 1
ATOM 625 C C . PRO A 1 88 ? 8.760 -9.216 -1.559 1.00 95.88 88 PRO A C 1
ATOM 627 O O . PRO A 1 88 ? 7.729 -9.771 -1.165 1.00 95.88 88 PRO A O 1
ATOM 630 N N . LEU A 1 89 ? 8.805 -7.929 -1.913 1.00 96.06 89 LEU A N 1
ATOM 631 C CA . LEU A 1 89 ? 7.677 -6.992 -1.889 1.00 96.06 89 LEU A CA 1
ATOM 632 C C . LEU A 1 89 ? 6.499 -7.510 -2.715 1.00 96.06 89 LEU A C 1
ATOM 634 O O . LEU A 1 89 ? 5.374 -7.541 -2.224 1.00 96.06 89 LEU A O 1
ATOM 638 N N . ASP A 1 90 ? 6.767 -7.982 -3.933 1.00 96.06 90 ASP A N 1
ATOM 639 C CA . ASP A 1 90 ? 5.737 -8.498 -4.842 1.00 96.06 90 ASP A CA 1
ATOM 640 C C . ASP A 1 90 ? 4.946 -9.643 -4.202 1.00 96.06 90 ASP A C 1
ATOM 642 O O . ASP A 1 90 ? 3.725 -9.722 -4.325 1.00 96.06 90 ASP A O 1
ATOM 646 N N . GLY A 1 91 ? 5.638 -10.509 -3.456 1.00 96.31 91 GLY A N 1
ATOM 647 C CA . GLY A 1 91 ? 5.013 -11.601 -2.717 1.00 96.31 91 GLY A CA 1
ATOM 648 C C . GLY A 1 91 ? 4.135 -11.105 -1.568 1.00 96.31 91 GLY A C 1
ATOM 649 O O . GLY A 1 91 ? 3.045 -11.640 -1.364 1.00 96.31 91 GLY A O 1
ATOM 650 N N . ALA A 1 92 ? 4.568 -10.058 -0.860 1.00 96.12 92 ALA A N 1
ATOM 651 C CA . ALA A 1 92 ? 3.793 -9.441 0.214 1.00 96.12 92 ALA A CA 1
ATOM 652 C C . ALA A 1 92 ? 2.480 -8.856 -0.320 1.00 96.12 92 ALA A C 1
ATOM 654 O O . ALA A 1 92 ? 1.399 -9.183 0.174 1.00 96.12 92 ALA A O 1
ATOM 655 N N . VAL A 1 93 ? 2.584 -8.034 -1.368 1.00 96.62 93 VAL A N 1
ATOM 656 C CA . VAL A 1 93 ? 1.453 -7.324 -1.972 1.00 96.62 93 VAL A CA 1
ATOM 657 C C . VAL A 1 93 ? 0.490 -8.310 -2.628 1.00 96.62 93 VAL A C 1
ATOM 659 O O . VAL A 1 93 ? -0.713 -8.214 -2.403 1.00 96.62 93 VAL A O 1
ATOM 662 N N . SER A 1 94 ? 1.001 -9.306 -3.356 1.00 97.38 94 SER A N 1
ATOM 663 C CA . SER A 1 94 ? 0.189 -10.376 -3.947 1.00 97.38 94 SER A CA 1
ATOM 664 C C . SER A 1 94 ? -0.607 -11.141 -2.891 1.00 97.38 94 SER A C 1
ATOM 666 O O . SER A 1 94 ? -1.823 -11.301 -3.008 1.00 97.38 94 SER A O 1
ATOM 668 N N . LYS A 1 95 ? 0.054 -11.568 -1.806 1.00 96.62 95 LYS A N 1
ATOM 669 C CA . LYS A 1 95 ? -0.596 -12.330 -0.735 1.00 96.62 95 LYS A CA 1
ATOM 670 C C . LYS A 1 95 ? -1.675 -11.513 -0.032 1.00 96.62 95 LYS A C 1
ATOM 672 O O . LYS A 1 95 ? -2.753 -12.042 0.242 1.00 96.62 95 LYS A O 1
ATOM 677 N N . LEU A 1 96 ? -1.397 -10.241 0.251 1.00 95.75 96 LEU A N 1
ATOM 678 C CA . LEU A 1 96 ? -2.380 -9.353 0.856 1.00 95.75 96 LEU A CA 1
ATOM 679 C C . LEU A 1 96 ? -3.559 -9.101 -0.094 1.00 95.75 96 LEU A C 1
ATOM 681 O O . LEU A 1 96 ? -4.698 -9.276 0.330 1.00 95.75 96 LEU A O 1
ATOM 685 N N . ALA A 1 97 ? -3.308 -8.796 -1.372 1.00 95.62 97 ALA A N 1
ATOM 686 C CA . ALA A 1 97 ? -4.345 -8.577 -2.385 1.00 95.62 97 ALA A CA 1
ATOM 687 C C . ALA A 1 97 ? -5.284 -9.782 -2.512 1.00 95.62 97 ALA A C 1
ATOM 689 O O . ALA A 1 97 ? -6.499 -9.628 -2.401 1.00 95.62 97 ALA A O 1
ATOM 690 N N . LEU A 1 98 ? -4.731 -10.993 -2.608 1.00 95.06 98 LEU A N 1
ATOM 691 C CA . LEU A 1 98 ? -5.519 -12.227 -2.641 1.00 95.06 98 LEU A CA 1
ATOM 692 C C . LEU A 1 98 ? -6.384 -12.400 -1.383 1.00 95.06 98 LEU A C 1
ATOM 694 O O . LEU A 1 98 ? -7.531 -12.831 -1.484 1.00 95.06 98 LEU A O 1
ATOM 698 N N . SER A 1 99 ? -5.875 -12.032 -0.201 1.00 92.94 99 SER A N 1
ATOM 699 C CA . SER A 1 99 ? -6.627 -12.147 1.059 1.00 92.94 99 SER A CA 1
ATOM 700 C C . SER A 1 99 ? -7.850 -11.222 1.150 1.00 92.94 99 SER A C 1
ATOM 702 O O . SER A 1 99 ? -8.812 -11.545 1.854 1.00 92.94 99 SER A O 1
ATOM 704 N N . VAL A 1 100 ? -7.827 -10.095 0.429 1.00 92.81 100 VAL A N 1
ATOM 705 C CA . VAL A 1 100 ? -8.921 -9.110 0.386 1.00 92.81 100 VAL A CA 1
ATOM 706 C C . VAL A 1 100 ? -9.724 -9.149 -0.914 1.00 92.81 100 VAL A C 1
ATOM 708 O O . VAL A 1 100 ? -10.647 -8.361 -1.086 1.00 92.81 100 VAL A O 1
ATOM 711 N N . GLY A 1 101 ? -9.423 -10.091 -1.812 1.00 93.38 101 GLY A N 1
ATOM 712 C CA . GLY A 1 101 ? -10.154 -10.281 -3.067 1.00 93.38 101 GLY A CA 1
ATOM 713 C C . GLY A 1 101 ? -9.785 -9.290 -4.174 1.00 93.38 101 GLY A C 1
ATOM 714 O O . GLY A 1 101 ? -10.613 -9.015 -5.038 1.00 93.38 101 GLY A O 1
ATOM 715 N N . TYR A 1 102 ? -8.564 -8.753 -4.152 1.00 94.81 102 TYR A N 1
ATOM 716 C CA . TYR A 1 102 ? -8.023 -7.879 -5.193 1.00 94.81 102 TYR A CA 1
ATOM 717 C C . TYR A 1 102 ? -7.145 -8.665 -6.169 1.00 94.81 102 TYR A C 1
ATOM 719 O O . TYR A 1 102 ? -6.450 -9.612 -5.795 1.00 94.81 102 TYR A O 1
ATOM 727 N N . THR A 1 103 ? -7.145 -8.234 -7.428 1.00 96.44 103 THR A N 1
ATOM 728 C CA . THR A 1 103 ? -6.247 -8.773 -8.458 1.00 96.44 103 THR A CA 1
ATOM 729 C C . THR A 1 103 ? -4.881 -8.098 -8.365 1.00 96.44 103 THR A C 1
ATOM 731 O O . THR A 1 103 ? -4.809 -6.896 -8.123 1.00 96.44 103 THR A O 1
ATOM 734 N N . PHE A 1 104 ? -3.800 -8.851 -8.571 1.00 96.94 104 PHE A N 1
ATOM 735 C CA . PHE A 1 104 ? -2.428 -8.362 -8.429 1.00 96.94 104 PHE A CA 1
ATOM 736 C C . PHE A 1 104 ? -1.683 -8.291 -9.767 1.00 96.94 104 PHE A C 1
ATOM 738 O O . PHE A 1 104 ? -1.717 -9.246 -10.544 1.00 96.94 104 PHE A O 1
ATOM 745 N N . TYR A 1 105 ? -0.952 -7.195 -9.990 1.00 96.31 105 TYR A N 1
ATOM 746 C CA . TYR A 1 105 ? -0.104 -6.977 -11.163 1.00 96.31 105 TYR A CA 1
ATOM 747 C C . TYR A 1 105 ? 1.276 -6.433 -10.780 1.00 96.31 105 TYR A C 1
ATOM 749 O O . TYR A 1 105 ? 1.428 -5.714 -9.793 1.00 96.31 105 TYR A O 1
ATOM 757 N N . VAL A 1 106 ? 2.282 -6.724 -11.607 1.00 95.81 106 VAL A N 1
ATOM 758 C CA . VAL A 1 106 ? 3.638 -6.177 -11.466 1.00 95.81 106 VAL A CA 1
ATOM 759 C C . VAL A 1 106 ? 4.056 -5.516 -12.768 1.00 95.81 106 VAL A C 1
ATOM 761 O O . VAL A 1 106 ? 3.947 -6.113 -13.838 1.00 95.81 106 VAL A O 1
ATOM 764 N N . THR A 1 107 ? 4.578 -4.302 -12.659 1.00 95.88 107 THR A N 1
ATOM 765 C CA . THR A 1 107 ? 5.275 -3.594 -13.731 1.00 95.88 107 THR A CA 1
ATOM 766 C C . THR A 1 107 ? 6.719 -3.416 -13.306 1.00 95.88 107 THR A C 1
ATOM 768 O O . THR A 1 107 ? 6.982 -2.804 -12.275 1.00 95.88 107 THR A O 1
ATOM 771 N N . ALA A 1 108 ? 7.663 -3.941 -14.084 1.00 93.44 108 ALA A N 1
ATOM 772 C CA . ALA A 1 108 ? 9.078 -3.864 -13.749 1.00 93.44 108 ALA A CA 1
ATOM 773 C C . ALA A 1 108 ? 9.963 -3.708 -14.999 1.00 93.44 108 ALA A C 1
ATOM 775 O O . ALA A 1 108 ? 9.631 -4.269 -16.048 1.00 93.44 108 ALA A O 1
ATOM 776 N N . PRO A 1 109 ? 11.090 -2.970 -14.915 1.00 91.06 109 PRO A N 1
ATOM 777 C CA . PRO A 1 109 ? 12.103 -2.959 -15.968 1.00 91.06 109 PRO A CA 1
ATOM 778 C C . PRO A 1 109 ? 12.778 -4.335 -16.106 1.00 91.06 109 PRO A C 1
ATOM 780 O O . PRO A 1 109 ? 12.776 -5.136 -15.172 1.00 91.06 109 PRO A O 1
ATOM 783 N N . GLN A 1 110 ? 13.395 -4.614 -17.263 1.00 86.31 110 GLN A N 1
ATOM 784 C CA . GLN A 1 110 ? 13.981 -5.937 -17.563 1.00 86.31 110 GLN A CA 1
ATOM 785 C C . GLN A 1 110 ? 15.026 -6.417 -16.541 1.00 86.31 110 GLN A C 1
ATOM 787 O O . GLN A 1 110 ? 15.222 -7.617 -16.380 1.00 86.31 110 GLN A O 1
ATOM 792 N N . ASN A 1 111 ? 15.701 -5.493 -15.862 1.00 85.62 111 ASN A N 1
ATOM 793 C CA . ASN A 1 111 ? 16.759 -5.750 -14.888 1.00 85.62 111 ASN A CA 1
ATOM 794 C C . ASN A 1 111 ? 16.342 -5.416 -13.444 1.00 85.62 111 ASN A C 1
ATOM 796 O O . ASN A 1 111 ? 17.211 -5.170 -12.605 1.00 85.62 111 ASN A O 1
ATOM 800 N N . ALA A 1 112 ? 15.038 -5.379 -13.151 1.00 87.12 112 ALA A N 1
ATOM 801 C CA . ALA A 1 112 ? 14.549 -5.121 -11.802 1.00 87.12 112 ALA A CA 1
ATOM 802 C C . ALA A 1 112 ? 15.085 -6.162 -10.810 1.00 87.12 112 ALA A C 1
ATOM 804 O O . ALA A 1 112 ? 14.959 -7.372 -11.010 1.00 87.12 112 ALA A O 1
ATOM 805 N N . GLN A 1 113 ? 15.688 -5.680 -9.725 1.00 87.38 113 GLN A N 1
ATOM 806 C CA . GLN A 1 113 ? 16.129 -6.537 -8.631 1.00 87.38 113 GLN A CA 1
ATOM 807 C C . GLN A 1 113 ? 14.990 -6.728 -7.625 1.00 87.38 113 GLN A C 1
ATOM 809 O O . GLN A 1 113 ? 14.327 -5.746 -7.284 1.00 87.38 113 GLN A O 1
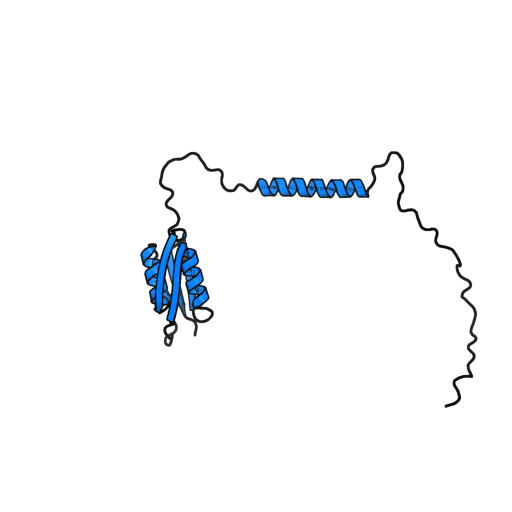ATOM 814 N N . PRO A 1 114 ? 14.792 -7.946 -7.088 1.00 88.56 114 PRO A N 1
ATOM 815 C CA . PRO A 1 114 ? 13.775 -8.181 -6.073 1.00 88.56 114 PRO A CA 1
ATOM 816 C C . PRO A 1 114 ? 14.053 -7.332 -4.827 1.00 88.56 114 PRO A C 1
ATOM 818 O O . PRO A 1 114 ? 15.169 -7.307 -4.300 1.00 88.56 114 PRO A O 1
ATOM 821 N N . LEU A 1 115 ? 13.023 -6.628 -4.359 1.00 92.19 115 LEU A N 1
ATOM 822 C CA . LEU A 1 115 ? 13.080 -5.808 -3.157 1.00 92.19 115 LEU A CA 1
ATOM 823 C C . LEU A 1 115 ? 12.552 -6.604 -1.970 1.00 92.19 115 LEU A C 1
ATOM 825 O O . LEU A 1 115 ? 11.363 -6.902 -1.916 1.00 92.19 115 LEU A O 1
ATOM 829 N N . ASN A 1 116 ? 13.423 -6.937 -1.022 1.00 95.31 116 ASN A N 1
ATOM 830 C CA . ASN A 1 116 ? 13.005 -7.620 0.195 1.00 95.31 116 ASN A CA 1
ATOM 831 C C . ASN A 1 116 ? 12.565 -6.615 1.258 1.00 95.31 116 ASN A C 1
ATOM 833 O O . ASN A 1 116 ? 13.260 -5.635 1.518 1.00 95.31 116 ASN A O 1
ATOM 837 N N . ILE A 1 117 ? 11.443 -6.916 1.898 1.00 94.75 117 ILE A N 1
ATOM 838 C CA . ILE A 1 117 ? 10.847 -6.135 2.978 1.00 94.75 117 ILE A CA 1
ATOM 839 C C . ILE A 1 117 ? 10.427 -7.056 4.124 1.00 94.75 117 ILE A C 1
ATOM 841 O O . ILE A 1 117 ? 10.283 -8.274 3.958 1.00 94.75 117 ILE A O 1
ATOM 845 N N . SER A 1 118 ? 10.217 -6.465 5.295 1.00 95.69 118 SER A N 1
ATOM 846 C CA . SER A 1 118 ? 9.716 -7.170 6.466 1.00 95.69 118 SER A CA 1
ATOM 847 C C . SER A 1 118 ? 8.679 -6.309 7.162 1.00 95.69 118 SER A C 1
ATOM 849 O O . SER A 1 118 ? 9.007 -5.229 7.636 1.00 95.69 118 SER A O 1
ATOM 851 N N . ILE A 1 119 ? 7.455 -6.814 7.264 1.00 94.50 119 ILE A N 1
ATOM 852 C CA . ILE A 1 119 ? 6.320 -6.103 7.853 1.00 94.50 119 ILE A CA 1
ATOM 853 C C . ILE A 1 119 ? 5.599 -7.016 8.842 1.00 94.50 119 ILE A C 1
ATOM 855 O O . ILE A 1 119 ? 5.497 -8.231 8.642 1.00 94.50 119 ILE A O 1
ATOM 859 N N . SER A 1 120 ? 5.096 -6.423 9.919 1.00 95.00 120 SER A N 1
ATOM 860 C CA . SER A 1 120 ? 4.253 -7.099 10.896 1.00 95.00 120 SER A CA 1
ATOM 861 C C . SER A 1 120 ? 3.120 -6.172 11.316 1.00 95.00 120 SER A C 1
ATOM 863 O O . SER A 1 120 ? 3.246 -5.435 12.291 1.00 95.00 120 SER A O 1
ATOM 865 N N . ALA A 1 121 ? 2.012 -6.258 10.593 1.00 92.75 121 ALA A N 1
ATOM 866 C CA . ALA A 1 121 ? 0.787 -5.535 10.878 1.00 92.75 121 ALA A CA 1
ATOM 867 C C . ALA A 1 121 ? -0.120 -6.353 11.803 1.00 92.75 121 ALA A C 1
ATOM 869 O O . ALA A 1 121 ? -0.386 -7.534 11.551 1.00 92.75 121 ALA A O 1
ATOM 870 N N . ASN A 1 122 ? -0.616 -5.722 12.867 1.00 93.88 122 ASN A N 1
ATOM 871 C CA . ASN A 1 122 ? -1.511 -6.345 13.840 1.00 93.88 122 ASN A CA 1
ATOM 872 C C . ASN A 1 122 ? -2.797 -5.530 13.935 1.00 93.88 122 ASN A C 1
ATOM 874 O O . ASN A 1 122 ? -2.775 -4.413 14.445 1.00 93.88 122 ASN A O 1
ATOM 878 N N . SER A 1 123 ? -3.916 -6.110 13.499 1.00 91.88 123 SER A N 1
ATOM 879 C CA . SER A 1 123 ? -5.226 -5.451 13.537 1.00 91.88 123 SER A CA 1
ATOM 880 C C . SER A 1 123 ? -5.266 -4.101 12.803 1.00 91.88 123 SER A C 1
ATOM 882 O O . SER A 1 123 ? -5.872 -3.146 13.283 1.00 91.88 123 SER A O 1
ATOM 884 N N . GLU A 1 124 ? -4.657 -4.029 11.620 1.00 93.31 124 GLU A N 1
ATOM 885 C CA . GLU A 1 124 ? -4.681 -2.841 10.756 1.00 93.31 124 GLU A CA 1
ATOM 886 C C . GLU A 1 124 ? -5.608 -3.065 9.563 1.00 93.31 124 GLU A C 1
ATOM 888 O O . GLU A 1 124 ? -5.892 -4.202 9.187 1.00 93.31 124 GLU A O 1
ATOM 893 N N . THR A 1 125 ? -6.114 -1.995 8.954 1.00 94.69 125 THR A N 1
ATOM 894 C CA . THR A 1 125 ? -6.894 -2.136 7.715 1.00 94.69 125 THR A CA 1
ATOM 895 C C . THR A 1 125 ? -5.988 -2.588 6.573 1.00 94.69 125 THR A C 1
ATOM 897 O O . THR A 1 125 ? -4.822 -2.196 6.501 1.00 94.69 125 THR A O 1
ATOM 900 N N . ALA A 1 126 ? -6.509 -3.386 5.642 1.00 94.44 126 ALA A N 1
ATOM 901 C CA . ALA A 1 126 ? -5.724 -3.819 4.489 1.00 94.44 126 ALA A CA 1
ATOM 902 C C . ALA A 1 126 ? -5.160 -2.637 3.681 1.00 94.44 126 ALA A C 1
ATOM 904 O O . ALA A 1 126 ? -4.025 -2.710 3.212 1.00 94.44 126 ALA A O 1
ATOM 905 N N . TYR A 1 127 ? -5.899 -1.525 3.592 1.00 94.62 127 TYR A N 1
ATOM 906 C CA . TYR A 1 127 ? -5.401 -0.283 3.000 1.00 94.62 127 TYR A CA 1
ATOM 907 C C . TYR A 1 127 ? -4.132 0.235 3.688 1.00 94.62 127 TYR A C 1
ATOM 909 O O . TYR A 1 127 ? -3.141 0.514 3.016 1.00 94.62 127 TYR A O 1
ATOM 917 N N . GLN A 1 128 ? -4.138 0.330 5.021 1.00 95.44 128 GLN A N 1
ATOM 918 C CA . GLN A 1 128 ? -2.975 0.785 5.790 1.00 95.44 128 GLN A CA 1
ATOM 919 C C . GLN 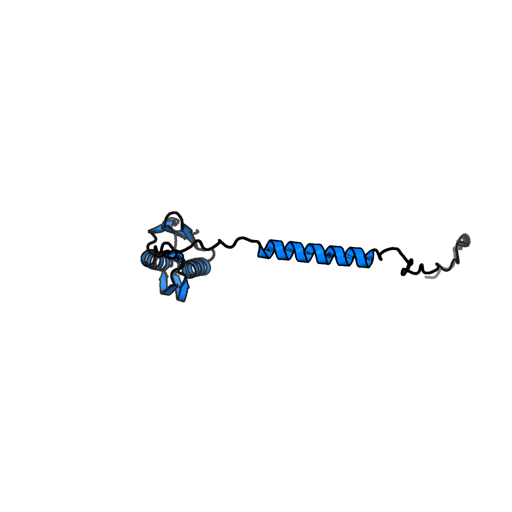A 1 128 ? -1.770 -0.129 5.576 1.00 95.44 128 GLN A C 1
ATOM 921 O O . GLN A 1 128 ? -0.656 0.359 5.405 1.00 95.44 128 GLN A O 1
ATOM 926 N N . VAL A 1 129 ? -1.990 -1.444 5.507 1.00 96.31 129 VAL A N 1
ATOM 927 C CA . VAL A 1 129 ? -0.909 -2.395 5.232 1.00 96.31 129 VAL A CA 1
ATOM 928 C C . VAL A 1 129 ? -0.346 -2.191 3.818 1.00 96.31 129 VAL A C 1
ATOM 930 O O . VAL A 1 129 ? 0.871 -2.167 3.661 1.00 96.31 129 VAL A O 1
ATOM 933 N N . PHE A 1 130 ? -1.172 -1.948 2.789 1.00 96.25 130 PHE A N 1
ATOM 934 C CA . PHE A 1 130 ? -0.664 -1.574 1.456 1.00 96.25 130 PHE A CA 1
ATOM 935 C C . PHE A 1 130 ? 0.134 -0.266 1.469 1.00 96.25 130 PHE A C 1
ATOM 937 O O . PHE A 1 130 ? 1.171 -0.180 0.810 1.00 96.25 130 PHE A O 1
ATOM 944 N N . GLN A 1 131 ? -0.313 0.737 2.230 1.00 95.19 131 GLN A N 1
ATOM 945 C CA . GLN A 1 131 ? 0.422 1.993 2.381 1.00 95.19 131 GLN A CA 1
ATOM 946 C C . GLN A 1 131 ? 1.783 1.783 3.053 1.00 95.19 131 GLN A C 1
ATOM 948 O O . GLN A 1 131 ? 2.776 2.327 2.576 1.00 95.19 131 GLN A O 1
ATOM 953 N N . GLN A 1 132 ? 1.851 0.967 4.109 1.00 95.69 132 GLN A N 1
ATOM 954 C CA . GLN A 1 132 ? 3.114 0.610 4.762 1.00 95.69 132 GLN A CA 1
ATOM 955 C C . GLN A 1 132 ? 4.050 -0.135 3.807 1.00 95.69 132 GLN A C 1
ATOM 957 O O . GLN A 1 132 ? 5.216 0.226 3.698 1.00 95.69 132 GLN A O 1
ATOM 962 N N . LEU A 1 133 ? 3.536 -1.104 3.042 1.00 95.75 133 LEU A N 1
ATOM 963 C CA . LEU A 1 133 ? 4.310 -1.818 2.020 1.00 95.75 133 LEU A CA 1
ATOM 964 C C . LEU A 1 133 ? 4.903 -0.863 0.971 1.00 95.75 133 LEU A C 1
ATOM 966 O O . LEU A 1 133 ? 6.055 -1.021 0.572 1.00 95.75 133 LEU A O 1
ATOM 970 N N . GLY A 1 134 ? 4.132 0.137 0.532 1.00 94.44 134 GLY A N 1
ATOM 971 C CA . GLY A 1 134 ? 4.616 1.180 -0.375 1.00 94.44 134 GLY A CA 1
ATOM 972 C C . GLY A 1 134 ? 5.647 2.109 0.271 1.00 94.44 134 GLY A C 1
ATOM 973 O O . GLY A 1 134 ? 6.634 2.468 -0.367 1.00 94.44 134 GLY A O 1
ATOM 974 N N . ALA A 1 135 ? 5.460 2.463 1.543 1.00 94.69 135 ALA A N 1
ATOM 975 C CA . ALA A 1 135 ? 6.412 3.279 2.292 1.00 94.69 135 ALA A CA 1
ATOM 976 C C . ALA A 1 135 ? 7.757 2.557 2.485 1.00 94.69 135 ALA A C 1
ATOM 978 O O . ALA A 1 135 ? 8.805 3.149 2.227 1.00 94.69 135 ALA A O 1
ATOM 979 N N . ASP A 1 136 ? 7.728 1.272 2.847 1.00 94.38 136 ASP A N 1
ATOM 980 C CA . ASP A 1 136 ? 8.917 0.424 3.002 1.00 94.38 136 ASP A CA 1
ATOM 981 C C . ASP A 1 136 ? 9.648 0.208 1.670 1.00 94.38 136 ASP A C 1
ATOM 983 O O . ASP A 1 136 ? 10.875 0.075 1.635 1.00 94.38 136 ASP A O 1
ATOM 987 N N . ALA A 1 137 ? 8.908 0.196 0.557 1.00 93.50 137 ALA A N 1
ATOM 988 C CA . ALA A 1 137 ? 9.491 0.134 -0.777 1.00 93.50 137 ALA A CA 1
ATOM 989 C C . ALA A 1 137 ? 10.245 1.423 -1.162 1.00 93.50 137 ALA A C 1
ATOM 991 O O . ALA A 1 137 ? 11.223 1.386 -1.923 1.00 93.50 137 ALA A O 1
ATOM 992 N N . GLY A 1 138 ? 9.812 2.563 -0.619 1.00 92.81 138 GLY A N 1
ATOM 993 C CA . GLY A 1 138 ? 10.419 3.872 -0.822 1.00 92.81 138 GLY A CA 1
ATOM 994 C C . GLY A 1 138 ? 10.507 4.257 -2.300 1.00 92.81 138 GLY A C 1
ATOM 995 O O . GLY A 1 138 ? 9.578 4.075 -3.078 1.00 92.81 138 GLY A O 1
ATOM 996 N N . ALA A 1 139 ? 11.657 4.784 -2.720 1.00 93.25 139 ALA A N 1
ATOM 997 C CA . ALA A 1 139 ? 11.861 5.198 -4.110 1.00 93.25 139 ALA A CA 1
ATOM 998 C C . ALA A 1 139 ? 12.038 4.024 -5.093 1.00 93.25 139 ALA A C 1
ATOM 1000 O O . ALA A 1 139 ? 12.050 4.251 -6.301 1.00 93.25 139 ALA A O 1
ATOM 1001 N N . ARG A 1 140 ? 12.204 2.786 -4.604 1.00 93.38 140 ARG A N 1
ATOM 1002 C CA . ARG A 1 140 ? 12.543 1.623 -5.440 1.00 93.38 140 ARG A CA 1
ATOM 1003 C C . ARG A 1 140 ? 11.326 0.989 -6.102 1.00 93.38 140 ARG A C 1
ATOM 1005 O O . ARG A 1 140 ? 11.464 0.400 -7.170 1.00 93.38 140 ARG A O 1
ATOM 1012 N N . ALA A 1 141 ? 10.158 1.092 -5.478 1.00 95.25 141 ALA A N 1
ATOM 1013 C CA . ALA A 1 141 ? 8.906 0.650 -6.068 1.00 95.25 141 ALA A CA 1
ATOM 1014 C C . ALA A 1 141 ? 7.719 1.414 -5.476 1.00 95.25 141 ALA A C 1
ATOM 1016 O O . ALA A 1 141 ? 7.765 1.863 -4.337 1.00 95.25 141 ALA A O 1
ATOM 1017 N N . THR A 1 142 ? 6.641 1.534 -6.244 1.00 96.06 142 THR A N 1
ATOM 1018 C CA . THR A 1 142 ? 5.366 2.109 -5.801 1.00 96.06 142 THR A CA 1
ATOM 1019 C C . THR A 1 142 ? 4.296 1.028 -5.739 1.00 96.06 142 THR A C 1
ATOM 1021 O O . THR A 1 142 ? 4.141 0.253 -6.682 1.00 96.06 142 THR A O 1
ATOM 1024 N N . VAL A 1 143 ? 3.543 0.990 -4.638 1.00 96.25 143 VAL A N 1
ATOM 1025 C CA . VAL A 1 143 ? 2.346 0.152 -4.489 1.00 96.25 143 VAL A CA 1
ATOM 1026 C C . VAL A 1 143 ? 1.127 1.018 -4.786 1.00 96.25 143 VAL A C 1
ATOM 1028 O O . VAL A 1 143 ? 0.816 1.936 -4.029 1.00 96.25 143 VAL A O 1
ATOM 1031 N N . GLN A 1 144 ? 0.447 0.741 -5.893 1.00 95.88 144 GLN A N 1
ATOM 1032 C CA . GLN A 1 144 ? -0.763 1.444 -6.305 1.00 95.88 144 GLN A CA 1
ATOM 1033 C C . GLN A 1 144 ? -1.984 0.559 -6.057 1.00 95.88 144 GLN A C 1
ATOM 1035 O O . GLN A 1 144 ? -2.019 -0.595 -6.481 1.00 95.88 144 GLN A O 1
ATOM 1040 N N . VAL A 1 145 ? -2.995 1.109 -5.389 1.00 94.75 145 VAL A N 1
ATOM 1041 C CA . VAL A 1 145 ? -4.278 0.443 -5.142 1.00 94.75 145 VAL A CA 1
ATOM 1042 C C . VAL A 1 145 ? -5.347 1.159 -5.956 1.00 94.75 145 VAL A C 1
ATOM 1044 O O . VAL A 1 145 ? -5.487 2.375 -5.855 1.00 94.75 145 VAL A O 1
ATOM 1047 N N . ASP A 1 146 ? -6.096 0.401 -6.750 1.00 92.38 146 ASP A N 1
ATOM 1048 C CA . ASP A 1 146 ? -7.260 0.863 -7.497 1.00 92.38 146 ASP A CA 1
ATOM 1049 C C . ASP A 1 146 ? -8.522 0.204 -6.915 1.00 92.38 146 ASP A C 1
ATOM 1051 O O . ASP A 1 146 ? -8.823 -0.959 -7.222 1.00 92.38 146 ASP A O 1
ATOM 1055 N N . PRO A 1 147 ? -9.263 0.919 -6.048 1.00 89.56 147 PRO A N 1
ATOM 1056 C CA . PRO A 1 147 ? -10.480 0.393 -5.448 1.00 89.56 147 PRO A CA 1
ATOM 1057 C C . PRO A 1 147 ? -11.607 0.184 -6.460 1.00 89.56 147 PRO A C 1
ATOM 1059 O O . PRO A 1 147 ? -12.413 -0.718 -6.271 1.00 89.56 147 PRO A O 1
ATOM 1062 N N . LEU A 1 148 ? -11.663 0.974 -7.539 1.00 89.31 148 LEU A N 1
ATOM 1063 C CA . LEU A 1 148 ? -12.758 0.920 -8.512 1.00 89.31 148 LEU A CA 1
ATOM 1064 C C . LEU A 1 148 ? -12.679 -0.339 -9.375 1.00 89.31 148 LEU A C 1
ATOM 1066 O O . LEU A 1 148 ? -13.700 -0.959 -9.662 1.00 89.31 148 LEU A O 1
ATOM 1070 N N . HIS A 1 149 ? -11.467 -0.734 -9.767 1.00 91.38 149 HIS A N 1
ATOM 1071 C CA . HIS A 1 149 ? -11.245 -1.930 -10.580 1.00 91.38 149 HIS A CA 1
ATOM 1072 C C . HIS A 1 149 ? -10.898 -3.179 -9.754 1.00 91.38 149 HIS A C 1
ATOM 1074 O O . HIS A 1 149 ? -10.712 -4.250 -10.334 1.00 91.38 149 HIS A O 1
ATOM 1080 N N . HIS A 1 150 ? -10.813 -3.063 -8.422 1.00 93.38 150 HIS A N 1
ATOM 1081 C CA . HIS A 1 150 ? -10.374 -4.126 -7.508 1.00 93.38 150 HIS A CA 1
ATOM 1082 C C . HIS A 1 150 ? -8.973 -4.658 -7.866 1.00 93.38 150 HIS A C 1
ATOM 1084 O O . HIS A 1 150 ? -8.738 -5.870 -7.963 1.00 93.38 150 HIS A O 1
ATOM 1090 N N . GLN A 1 151 ? -8.030 -3.741 -8.103 1.00 95.12 151 GLN A N 1
ATOM 1091 C CA . GLN A 1 151 ? -6.669 -4.065 -8.539 1.00 95.12 151 GLN A CA 1
ATOM 1092 C C . GLN A 1 151 ? -5.619 -3.468 -7.608 1.00 95.12 151 GLN A C 1
ATOM 1094 O O . GLN A 1 151 ? -5.777 -2.370 -7.082 1.00 95.12 151 GLN A O 1
ATOM 1099 N N . VAL A 1 152 ? -4.522 -4.195 -7.423 1.00 96.50 152 VAL A N 1
ATOM 1100 C CA . VAL A 1 152 ? -3.304 -3.705 -6.779 1.00 96.50 152 VAL A CA 1
ATOM 1101 C C . VAL A 1 152 ? -2.130 -3.961 -7.709 1.00 96.50 152 VAL A C 1
ATOM 1103 O O . VAL A 1 152 ? -1.989 -5.049 -8.270 1.00 96.50 152 VAL A O 1
ATOM 1106 N N . GLN A 1 153 ? -1.274 -2.960 -7.863 1.00 96.94 153 GLN A N 1
ATOM 1107 C CA . GLN A 1 153 ? -0.114 -3.010 -8.735 1.00 96.94 153 GLN A CA 1
ATOM 1108 C C . GLN A 1 153 ? 1.155 -2.638 -7.972 1.00 96.94 153 GLN A C 1
ATOM 1110 O O . GLN A 1 153 ? 1.161 -1.681 -7.201 1.00 96.94 153 GLN A O 1
ATOM 1115 N N . VAL A 1 154 ? 2.242 -3.365 -8.228 1.00 97.19 154 VAL A N 1
ATOM 1116 C CA . VAL A 1 154 ? 3.596 -2.951 -7.837 1.00 97.19 154 VAL A CA 1
ATOM 1117 C C . VAL A 1 154 ? 4.336 -2.461 -9.071 1.00 97.19 154 VAL A C 1
ATOM 1119 O O . VAL A 1 154 ? 4.443 -3.179 -10.064 1.00 97.19 154 VAL A O 1
ATOM 1122 N N . ILE A 1 155 ? 4.845 -1.236 -9.009 1.00 96.19 155 ILE A N 1
ATOM 1123 C CA . ILE A 1 155 ? 5.609 -0.594 -10.077 1.00 96.19 155 ILE A CA 1
ATOM 1124 C C . ILE A 1 155 ? 7.051 -0.464 -9.597 1.00 96.19 155 ILE A C 1
ATOM 1126 O O . ILE A 1 155 ? 7.325 0.335 -8.708 1.00 96.19 155 ILE A O 1
ATOM 1130 N N . HIS A 1 156 ? 7.971 -1.247 -10.156 1.00 95.62 156 HIS A N 1
ATOM 1131 C CA . HIS A 1 156 ? 9.401 -1.154 -9.851 1.00 95.62 156 HIS A CA 1
ATOM 1132 C C . HIS A 1 156 ? 10.046 -0.025 -10.644 1.00 95.62 156 HIS A C 1
ATOM 1134 O O . HIS A 1 156 ? 9.788 0.143 -11.838 1.00 95.62 156 HIS A O 1
ATOM 1140 N N . HIS A 1 157 ? 10.918 0.724 -9.981 1.00 92.56 157 HIS A N 1
ATOM 1141 C CA . HIS A 1 157 ? 11.694 1.800 -10.582 1.00 92.56 157 HIS A CA 1
ATOM 1142 C C . HIS A 1 157 ? 13.124 1.322 -10.880 1.00 92.56 157 HIS A C 1
ATOM 1144 O O . HIS A 1 157 ? 13.621 0.391 -10.241 1.00 92.56 157 HIS A O 1
ATOM 1150 N N . ALA A 1 158 ? 13.752 1.928 -11.892 1.00 80.31 158 ALA A N 1
ATOM 1151 C CA . ALA A 1 158 ? 15.114 1.613 -12.333 1.00 80.31 158 ALA A CA 1
ATOM 1152 C C . ALA A 1 158 ? 16.179 2.381 -11.541 1.00 80.31 158 ALA A C 1
ATOM 1154 O O . ALA A 1 158 ? 15.895 3.532 -11.137 1.00 80.31 158 ALA A O 1
#

Organism: NCBI:txid2802395